Protein AF-A0A139Q8N7-F1 (afdb_monomer_lite)

Secondary structure (DSSP, 8-state):
------HHHHHHHH---HHHHHHHHTTSSPPPHHHHHHHHHHHTS-GGG--

Sequence (51 aa):
MAQKLGLRELAKRTLIDYTTLSRIENDLKTVTLSQAVVIAKALGCRVEDML

Foldseek 3Di:
DFPPDDLVNLCVQLVPDSVRSVCVVVVVDDDDPSSLCSSCVSRVHDSVVVD

Radius of gyration: 9.96 Å; chains: 1; bounding box: 27×22×18 Å

Organism: Streptococcus mitis (NCBI:txid28037)

pLDDT: mean 79.51, std 10.5, range [37.38, 87.44]

Structure (mmCIF, N/CA/C/O backbone):
data_AF-A0A139Q8N7-F1
#
_entry.id   AF-A0A139Q8N7-F1
#
loop_
_atom_site.group_PDB
_atom_site.id
_atom_site.type_symbol
_atom_site.label_atom_id
_atom_site.label_alt_id
_atom_site.label_comp_id
_atom_site.label_asym_id
_atom_site.label_entity_id
_atom_site.label_seq_id
_atom_site.pdbx_PDB_ins_code
_atom_site.Cartn_x
_atom_site.Cartn_y
_atom_site.Cartn_z
_atom_site.occupancy
_atom_site.B_iso_or_equiv
_atom_site.auth_seq_id
_atom_site.auth_comp_id
_atom_site.auth_asym_id
_atom_site.auth_atom_id
_atom_site.pdbx_PDB_model_num
ATOM 1 N N . MET A 1 1 ? -18.737 -2.623 -8.745 1.00 37.38 1 MET A N 1
ATOM 2 C CA . MET A 1 1 ? -18.084 -1.376 -9.204 1.00 37.38 1 MET A CA 1
ATOM 3 C C . MET A 1 1 ? -16.765 -1.241 -8.463 1.00 37.38 1 MET A C 1
ATOM 5 O O . MET A 1 1 ? -16.798 -1.074 -7.251 1.00 37.38 1 MET A O 1
ATOM 9 N N . ALA A 1 2 ? -15.626 -1.373 -9.147 1.00 45.72 2 ALA A N 1
ATOM 10 C CA . ALA A 1 2 ? -14.326 -1.102 -8.538 1.00 45.72 2 ALA A CA 1
ATOM 11 C C . ALA A 1 2 ? -14.233 0.406 -8.269 1.00 45.72 2 ALA A C 1
ATOM 13 O O . ALA A 1 2 ? -14.236 1.209 -9.204 1.00 45.72 2 ALA A O 1
ATOM 14 N N . GLN A 1 3 ? -14.239 0.808 -6.997 1.00 53.53 3 GLN A N 1
ATOM 15 C CA . GLN A 1 3 ? -13.978 2.198 -6.637 1.00 53.53 3 GLN A CA 1
ATOM 16 C C . GLN A 1 3 ? -12.545 2.513 -7.072 1.00 53.53 3 GLN A C 1
ATOM 18 O O . GLN A 1 3 ? -11.607 1.900 -6.566 1.00 53.53 3 GLN A O 1
ATOM 23 N N . LYS A 1 4 ? -12.366 3.450 -8.010 1.00 57.56 4 LYS A N 1
ATOM 24 C CA . LYS A 1 4 ? -11.042 3.993 -8.335 1.00 57.56 4 LYS A CA 1
ATOM 25 C C . LYS A 1 4 ? -10.553 4.807 -7.136 1.00 57.56 4 LYS A C 1
ATOM 27 O O . LYS A 1 4 ? -10.720 6.022 -7.090 1.00 57.56 4 LYS A O 1
ATOM 32 N N . LEU A 1 5 ? -9.997 4.131 -6.133 1.00 68.38 5 LEU A N 1
ATOM 33 C CA . LEU A 1 5 ? -9.216 4.794 -5.100 1.00 68.38 5 LEU A CA 1
ATOM 34 C C . LEU A 1 5 ? -7.952 5.345 -5.754 1.00 68.38 5 LEU A C 1
ATOM 36 O O . LEU A 1 5 ? -7.164 4.594 -6.320 1.00 68.38 5 LEU A O 1
ATOM 40 N N . GLY A 1 6 ? -7.750 6.658 -5.661 1.00 80.75 6 GLY A N 1
ATOM 41 C CA . GLY A 1 6 ? -6.476 7.254 -6.043 1.00 80.75 6 GLY A CA 1
ATOM 42 C C . GLY A 1 6 ? -5.350 6.761 -5.131 1.00 80.75 6 GLY A C 1
ATOM 43 O O . GLY A 1 6 ? -5.571 6.517 -3.942 1.00 80.75 6 GLY A O 1
ATOM 44 N N . LEU A 1 7 ? -4.127 6.681 -5.662 1.00 82.00 7 LEU A N 1
ATOM 45 C CA . LEU A 1 7 ? -2.929 6.219 -4.942 1.00 82.00 7 LEU A CA 1
ATOM 46 C C . LEU A 1 7 ? -2.728 6.901 -3.580 1.00 82.00 7 LEU A C 1
ATOM 48 O O . LEU A 1 7 ? -2.303 6.263 -2.623 1.00 82.00 7 LEU A O 1
ATOM 52 N N . ARG A 1 8 ? -3.069 8.193 -3.462 1.00 83.44 8 ARG A N 1
ATOM 53 C CA . ARG A 1 8 ? -2.996 8.934 -2.189 1.00 83.44 8 ARG A CA 1
ATOM 54 C C . ARG A 1 8 ? -3.942 8.385 -1.128 1.00 83.44 8 ARG A C 1
ATOM 56 O O . ARG A 1 8 ? -3.574 8.312 0.038 1.00 83.44 8 ARG A O 1
ATOM 63 N N . GLU A 1 9 ? -5.155 8.018 -1.517 1.00 85.94 9 GLU A N 1
ATOM 64 C CA . GLU A 1 9 ? -6.147 7.494 -0.581 1.00 85.94 9 GLU A CA 1
ATOM 65 C C . GLU A 1 9 ? -5.85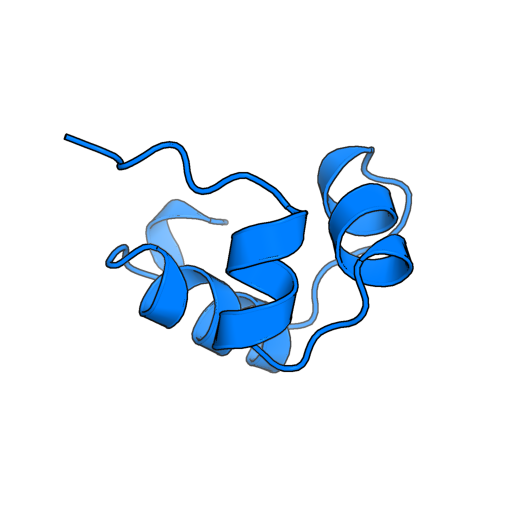4 6.037 -0.230 1.00 85.94 9 GLU A C 1
ATOM 67 O O . GLU A 1 9 ? -6.005 5.615 0.917 1.00 85.94 9 GLU A O 1
ATOM 72 N N . LEU A 1 10 ? -5.333 5.294 -1.206 1.00 84.19 10 LEU A N 1
ATOM 73 C CA . LEU A 1 10 ? -4.802 3.960 -0.997 1.00 84.19 10 LEU A CA 1
ATOM 74 C C . LEU A 1 10 ? -3.636 3.985 0.006 1.00 84.19 10 LEU A C 1
ATOM 76 O O . LEU A 1 10 ? -3.631 3.190 0.942 1.00 84.19 10 LEU A O 1
ATOM 80 N N . ALA A 1 11 ? -2.713 4.946 -0.107 1.00 86.50 11 ALA A N 1
ATOM 81 C CA . ALA A 1 11 ? -1.594 5.114 0.822 1.00 86.50 11 ALA A CA 1
ATOM 82 C C . ALA A 1 11 ? -2.067 5.332 2.266 1.00 86.50 11 ALA A C 1
ATOM 84 O O . ALA A 1 11 ? -1.603 4.659 3.187 1.00 86.50 11 ALA A O 1
ATOM 85 N N . LYS A 1 12 ? -3.063 6.208 2.468 1.00 85.06 12 LYS A N 1
ATOM 86 C CA . LYS A 1 12 ? -3.633 6.459 3.803 1.00 85.06 12 LYS A CA 1
ATOM 87 C C . LYS A 1 12 ? -4.298 5.226 4.410 1.00 85.06 12 LYS A C 1
ATOM 89 O O . LYS A 1 12 ? -4.223 5.032 5.617 1.00 85.06 12 LYS A O 1
ATOM 94 N N . ARG A 1 13 ? -4.961 4.402 3.593 1.00 84.06 13 ARG A N 1
ATOM 95 C CA . ARG A 1 13 ? -5.676 3.202 4.063 1.00 84.06 13 ARG A CA 1
ATOM 96 C C . ARG A 1 13 ? -4.769 2.000 4.294 1.00 84.06 13 ARG A C 1
ATOM 98 O O . ARG A 1 13 ? -5.052 1.185 5.163 1.00 84.06 13 ARG A O 1
ATOM 105 N N . THR A 1 14 ? -3.719 1.872 3.492 1.00 82.44 14 THR A N 1
ATOM 106 C CA . THR A 1 14 ? -2.835 0.699 3.485 1.00 82.44 14 THR A CA 1
ATOM 107 C C . THR A 1 14 ? -1.571 0.896 4.319 1.00 82.44 14 THR A C 1
ATOM 109 O O . THR A 1 14 ? -0.858 -0.076 4.547 1.00 82.44 14 THR A O 1
ATOM 112 N N . LEU A 1 15 ? -1.281 2.130 4.762 1.00 83.38 15 LEU A N 1
ATOM 113 C CA . LEU A 1 15 ? 0.008 2.532 5.349 1.00 83.38 15 LEU A CA 1
ATOM 114 C C . LEU A 1 15 ? 1.204 2.270 4.413 1.00 83.38 15 LEU A C 1
ATOM 116 O O . LEU A 1 15 ? 2.355 2.277 4.847 1.00 83.38 15 LEU A O 1
ATOM 120 N N . ILE A 1 16 ? 0.947 2.043 3.122 1.00 84.44 16 ILE A N 1
ATOM 121 C CA . ILE A 1 16 ? 1.983 1.900 2.104 1.00 84.44 16 ILE A CA 1
ATOM 122 C C . ILE A 1 16 ? 2.293 3.289 1.561 1.00 84.44 16 ILE A C 1
ATOM 124 O O . ILE A 1 16 ? 1.394 4.043 1.194 1.00 84.44 16 ILE A O 1
ATOM 128 N N . ASP A 1 17 ? 3.579 3.621 1.486 1.00 87.06 17 ASP A N 1
ATOM 129 C CA . ASP A 1 17 ? 4.012 4.909 0.960 1.00 87.06 17 ASP A CA 1
ATOM 130 C C . ASP A 1 17 ? 3.528 5.128 -0.483 1.00 87.06 17 ASP A C 1
ATOM 132 O O . ASP A 1 17 ? 3.580 4.218 -1.319 1.00 87.06 17 ASP A O 1
ATOM 136 N N . TYR A 1 18 ? 3.120 6.361 -0.790 1.00 85.56 18 TYR A N 1
ATOM 137 C CA . TYR A 1 18 ? 2.676 6.758 -2.128 1.00 85.56 18 TYR A CA 1
ATOM 138 C C . TYR A 1 18 ? 3.708 6.400 -3.205 1.00 85.56 18 TYR A C 1
ATOM 140 O O . TYR A 1 18 ? 3.341 5.913 -4.271 1.00 85.56 18 TYR A O 1
ATOM 148 N N . THR A 1 19 ? 5.000 6.577 -2.922 1.00 86.25 19 THR A N 1
ATOM 149 C CA . THR A 1 19 ? 6.089 6.244 -3.849 1.00 86.25 19 THR A CA 1
ATOM 150 C C . THR A 1 19 ? 6.140 4.747 -4.119 1.00 86.25 19 THR A C 1
ATOM 152 O O . THR A 1 19 ? 6.410 4.324 -5.239 1.00 86.25 19 THR A O 1
ATOM 155 N N . THR A 1 20 ? 5.864 3.923 -3.105 1.00 84.75 20 THR A N 1
ATOM 156 C CA . THR A 1 20 ? 5.809 2.466 -3.271 1.00 84.75 20 THR A CA 1
ATOM 157 C C . THR A 1 20 ? 4.608 2.062 -4.114 1.00 84.75 20 THR A C 1
ATOM 159 O O . THR A 1 20 ? 4.774 1.264 -5.030 1.00 84.75 20 THR A O 1
ATOM 162 N N . LEU A 1 21 ? 3.432 2.639 -3.863 1.00 84.44 21 LEU A N 1
ATOM 163 C CA . LEU A 1 21 ? 2.232 2.370 -4.658 1.00 84.44 21 LEU A CA 1
ATOM 164 C C . LEU A 1 21 ? 2.378 2.847 -6.105 1.00 84.44 21 LEU A C 1
ATOM 166 O O . LEU A 1 21 ? 2.044 2.108 -7.019 1.00 84.44 21 LEU A O 1
ATOM 170 N N . SER A 1 22 ? 2.948 4.033 -6.321 1.00 86.75 22 SER A N 1
ATOM 171 C CA . SER A 1 22 ? 3.251 4.556 -7.656 1.00 86.75 22 SER A CA 1
ATOM 172 C C . SER A 1 22 ? 4.252 3.665 -8.396 1.00 86.75 22 SER A C 1
ATOM 174 O O . SER A 1 22 ? 4.063 3.388 -9.574 1.00 86.75 22 SER A O 1
ATOM 176 N N . ARG A 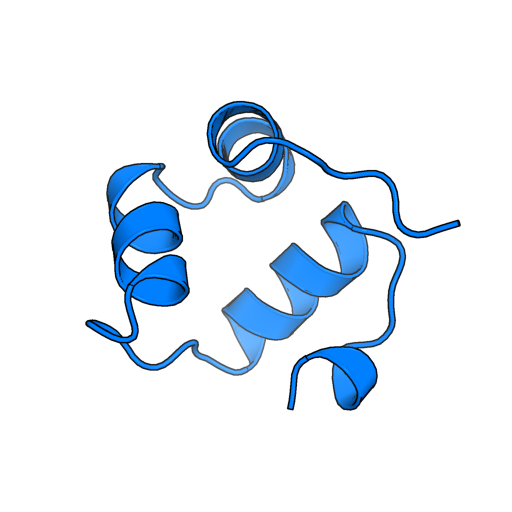1 23 ? 5.278 3.138 -7.714 1.00 86.88 23 ARG A N 1
ATOM 177 C CA . ARG A 1 23 ? 6.204 2.163 -8.315 1.00 86.88 23 ARG A CA 1
ATOM 178 C C . ARG A 1 23 ? 5.527 0.839 -8.666 1.00 86.88 23 ARG A C 1
ATOM 180 O O . ARG A 1 23 ? 5.884 0.269 -9.684 1.00 86.88 23 ARG A O 1
ATOM 187 N N . ILE A 1 24 ? 4.586 0.365 -7.848 1.00 83.31 24 ILE A N 1
ATOM 188 C CA . ILE A 1 24 ? 3.796 -0.841 -8.147 1.00 83.31 24 ILE A CA 1
ATOM 189 C C . ILE A 1 24 ? 2.888 -0.590 -9.361 1.00 83.31 24 ILE A C 1
ATOM 191 O O . ILE A 1 24 ? 2.858 -1.411 -10.263 1.00 83.31 24 ILE A O 1
ATOM 195 N N . GLU A 1 25 ? 2.210 0.561 -9.423 1.00 83.50 25 GLU A N 1
ATOM 196 C CA . GLU A 1 25 ? 1.339 0.941 -10.551 1.00 83.50 25 GLU A CA 1
ATOM 197 C C . GLU A 1 25 ? 2.107 1.098 -11.873 1.00 83.50 25 GLU A C 1
ATOM 199 O O . GLU A 1 25 ? 1.562 0.832 -12.935 1.00 83.50 25 GLU A O 1
ATOM 204 N N . ASN A 1 26 ? 3.374 1.518 -11.815 1.00 84.00 26 ASN A N 1
ATOM 205 C CA . ASN A 1 26 ? 4.240 1.662 -12.990 1.00 84.00 26 ASN A CA 1
ATOM 206 C C . ASN A 1 26 ? 5.047 0.384 -13.306 1.00 84.00 26 ASN A C 1
ATOM 208 O O . ASN A 1 26 ? 6.020 0.467 -14.053 1.00 84.00 26 ASN A O 1
ATOM 212 N N . ASP A 1 27 ? 4.720 -0.765 -12.697 1.00 75.75 27 ASP A N 1
ATOM 213 C CA . ASP A 1 27 ? 5.444 -2.044 -12.846 1.00 75.75 27 ASP A CA 1
ATOM 214 C C . ASP A 1 27 ? 6.947 -1.986 -12.482 1.00 75.75 27 ASP A C 1
ATOM 216 O O . ASP A 1 27 ? 7.731 -2.893 -12.759 1.00 75.75 27 ASP A O 1
ATOM 220 N N . LEU A 1 28 ? 7.377 -0.934 -11.779 1.00 73.81 28 LEU A N 1
ATOM 221 C CA . LEU A 1 28 ? 8.767 -0.720 -11.354 1.00 73.81 28 LEU A CA 1
ATOM 222 C C . LEU A 1 28 ? 9.133 -1.516 -10.096 1.00 73.81 28 LEU A C 1
ATOM 224 O O . LEU A 1 28 ? 10.286 -1.496 -9.655 1.00 73.81 28 LEU A O 1
ATOM 228 N N . LYS A 1 29 ? 8.152 -2.155 -9.453 1.00 77.94 29 LYS A N 1
ATOM 229 C CA . LYS A 1 29 ? 8.349 -2.934 -8.233 1.00 77.94 29 LYS A CA 1
ATOM 230 C C . LYS A 1 29 ? 7.315 -4.045 -8.125 1.00 77.94 29 LYS A C 1
ATOM 232 O O . LYS A 1 29 ? 6.121 -3.776 -8.066 1.00 77.94 29 LYS A O 1
ATOM 237 N N . THR A 1 30 ? 7.791 -5.277 -7.976 1.00 76.94 30 THR A N 1
ATOM 238 C CA . THR A 1 30 ? 6.939 -6.428 -7.672 1.00 76.94 30 THR A CA 1
ATOM 239 C C . THR A 1 30 ? 6.279 -6.249 -6.306 1.00 76.94 30 THR A C 1
ATOM 241 O O . THR A 1 30 ? 6.948 -5.964 -5.305 1.00 76.94 30 THR A O 1
ATOM 244 N N . VAL A 1 31 ? 4.958 -6.406 -6.262 1.00 81.06 31 VAL A N 1
ATOM 245 C CA . VAL A 1 31 ? 4.189 -6.364 -5.019 1.00 81.06 31 VAL A CA 1
ATOM 246 C C . VAL A 1 31 ? 4.433 -7.644 -4.217 1.00 81.06 31 VAL A C 1
ATOM 248 O O . VAL A 1 31 ? 4.425 -8.749 -4.753 1.00 81.06 31 VAL A O 1
ATOM 251 N N . THR A 1 32 ? 4.673 -7.509 -2.915 1.00 84.12 32 THR A N 1
ATOM 252 C CA . THR A 1 32 ? 4.745 -8.681 -2.026 1.00 84.12 32 THR A CA 1
ATOM 253 C C . THR A 1 32 ? 3.342 -9.184 -1.691 1.00 84.12 32 THR A C 1
ATOM 255 O O . THR A 1 32 ? 2.404 -8.390 -1.636 1.00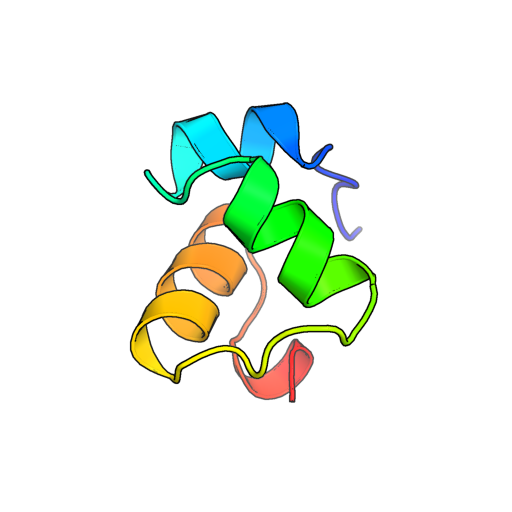 84.12 32 THR A O 1
ATOM 258 N N . LEU A 1 33 ? 3.188 -10.479 -1.392 1.00 82.38 33 LEU A N 1
ATOM 259 C CA . LEU A 1 33 ? 1.881 -11.065 -1.057 1.00 82.38 33 LEU A CA 1
ATOM 260 C C . LEU A 1 33 ? 1.192 -10.312 0.097 1.00 82.38 33 LEU A C 1
ATOM 262 O O . LEU A 1 33 ? 0.011 -9.991 0.020 1.00 82.38 33 LEU A O 1
ATOM 266 N N . SER A 1 34 ? 1.951 -9.939 1.132 1.00 84.75 34 SER A N 1
ATOM 267 C CA . SER A 1 34 ? 1.445 -9.144 2.257 1.00 84.75 34 SER A CA 1
ATOM 268 C C . SER A 1 34 ? 0.927 -7.771 1.821 1.00 84.75 34 SER A C 1
ATOM 270 O O . SER A 1 34 ? -0.113 -7.325 2.299 1.00 84.75 34 SER A O 1
ATOM 272 N N . GLN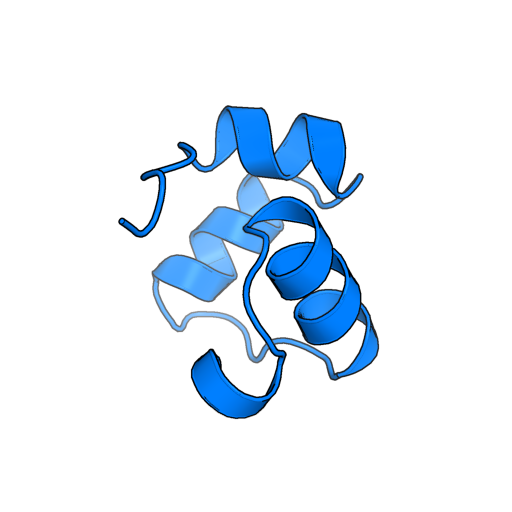 A 1 35 ? 1.615 -7.099 0.893 1.00 82.44 35 GLN A N 1
ATOM 273 C CA . GLN A 1 35 ? 1.164 -5.813 0.352 1.00 82.44 35 GLN A CA 1
ATOM 274 C C . GLN A 1 35 ? -0.063 -5.977 -0.542 1.00 82.44 35 GLN A C 1
ATOM 276 O O . GLN A 1 35 ? -0.988 -5.178 -0.432 1.00 82.44 35 GLN A O 1
ATOM 281 N N . ALA A 1 36 ? -0.110 -7.027 -1.363 1.00 84.19 36 ALA A N 1
ATOM 282 C CA . ALA A 1 36 ? -1.266 -7.339 -2.195 1.00 84.19 36 ALA A CA 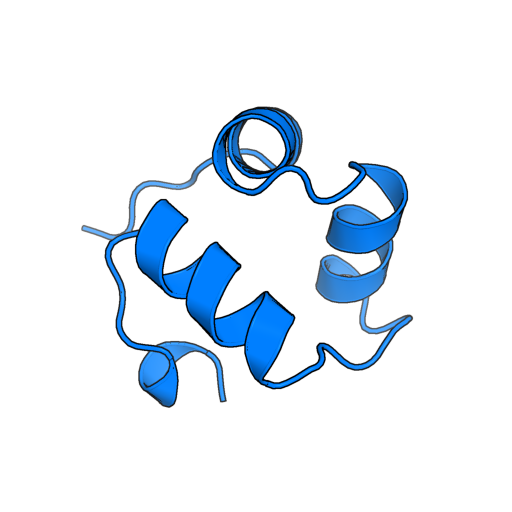1
ATOM 283 C C . ALA A 1 36 ? -2.516 -7.587 -1.334 1.00 84.19 36 ALA A C 1
ATOM 285 O O . ALA A 1 36 ? -3.564 -7.016 -1.611 1.00 84.19 36 ALA A O 1
ATOM 286 N N . VAL A 1 37 ? -2.395 -8.327 -0.224 1.00 86.62 37 VAL A N 1
ATOM 287 C CA . VAL A 1 37 ? -3.485 -8.533 0.754 1.00 86.62 37 VAL A CA 1
ATOM 288 C C . VAL A 1 37 ? -3.999 -7.213 1.321 1.00 86.62 37 VAL A C 1
ATOM 290 O O . VAL A 1 37 ? -5.209 -6.989 1.385 1.00 86.62 37 VAL A O 1
ATOM 293 N N . VAL A 1 38 ? -3.094 -6.326 1.728 1.00 87.44 38 VAL A N 1
ATOM 294 C CA . VAL A 1 38 ? -3.466 -5.035 2.318 1.00 87.44 38 VAL A CA 1
ATOM 295 C C . VAL A 1 38 ? -4.123 -4.121 1.277 1.00 87.44 38 VAL A C 1
ATOM 297 O O . VAL A 1 38 ? -5.139 -3.490 1.576 1.00 87.44 38 VAL A O 1
ATOM 300 N N . ILE A 1 39 ? -3.594 -4.080 0.051 1.00 84.62 39 ILE A N 1
ATOM 301 C CA . ILE A 1 39 ? -4.152 -3.285 -1.049 1.00 84.62 39 ILE A CA 1
ATOM 302 C C . ILE A 1 39 ? -5.524 -3.824 -1.464 1.00 84.62 39 ILE A C 1
ATOM 304 O O . ILE A 1 39 ? -6.476 -3.048 -1.529 1.00 84.62 39 ILE A O 1
ATOM 308 N N . ALA A 1 40 ? -5.661 -5.137 -1.658 1.00 85.62 40 ALA A N 1
ATOM 309 C CA . ALA A 1 40 ? -6.923 -5.774 -2.023 1.00 85.62 40 ALA A CA 1
ATOM 310 C C . ALA A 1 40 ? -8.012 -5.490 -0.980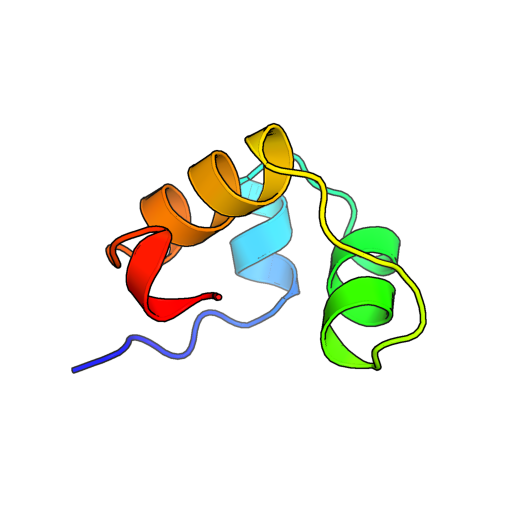 1.00 85.62 40 ALA A C 1
ATOM 312 O O . ALA A 1 40 ? -9.113 -5.050 -1.312 1.00 85.62 40 ALA A O 1
ATOM 313 N N . LYS A 1 41 ? -7.669 -5.609 0.311 1.00 85.88 41 LYS A N 1
ATOM 314 C CA . LYS A 1 41 ? -8.571 -5.266 1.417 1.00 85.88 41 LYS A CA 1
ATOM 315 C C . LYS A 1 41 ? -8.980 -3.789 1.401 1.00 85.88 41 LYS A C 1
ATOM 317 O O . LYS A 1 41 ? -10.138 -3.482 1.676 1.00 85.88 41 LYS A O 1
ATOM 322 N N . ALA A 1 42 ? -8.064 -2.877 1.071 1.00 84.19 42 ALA A N 1
ATOM 323 C CA . ALA A 1 42 ? -8.362 -1.446 0.975 1.00 84.19 42 ALA A CA 1
ATOM 324 C C . ALA A 1 42 ? -9.226 -1.082 -0.247 1.00 84.19 42 ALA A C 1
ATOM 326 O O . ALA A 1 42 ? -10.010 -0.129 -0.174 1.00 84.19 42 ALA A O 1
ATOM 327 N N . LEU A 1 43 ? -9.093 -1.838 -1.340 1.00 81.62 43 LEU A N 1
ATOM 328 C CA . LEU A 1 43 ? -9.896 -1.729 -2.563 1.00 81.62 43 LEU A CA 1
ATOM 329 C C . LEU A 1 43 ? -11.247 -2.451 -2.460 1.00 81.62 43 LEU A C 1
ATOM 331 O O . LEU A 1 43 ? -12.150 -2.178 -3.250 1.00 81.62 43 LEU A O 1
ATOM 335 N N . GLY A 1 44 ? -11.402 -3.344 -1.480 1.00 82.94 44 GLY A N 1
ATOM 336 C CA . GLY A 1 44 ? -12.579 -4.197 -1.343 1.00 82.94 44 GLY A CA 1
ATOM 337 C C . GLY A 1 44 ? -12.647 -5.302 -2.402 1.00 82.94 44 GLY A C 1
ATOM 338 O O . GLY A 1 44 ? -13.742 -5.766 -2.714 1.00 82.94 44 GLY A O 1
ATOM 339 N N . CYS A 1 45 ? -11.506 -5.702 -2.966 1.00 82.88 45 CYS A N 1
ATOM 340 C CA . CYS A 1 45 ? -11.386 -6.822 -3.899 1.00 82.88 45 CYS A CA 1
ATOM 341 C C . CYS A 1 45 ? -10.655 -8.008 -3.253 1.00 82.88 45 CYS A C 1
ATOM 343 O O . CYS A 1 45 ? -10.135 -7.907 -2.135 1.00 82.88 45 CYS A O 1
ATOM 345 N N . ARG A 1 46 ? -10.644 -9.157 -3.937 1.00 81.38 46 ARG A N 1
ATOM 346 C CA . ARG A 1 46 ? -9.832 -10.301 -3.517 1.00 81.38 46 ARG A CA 1
ATOM 347 C C . ARG A 1 46 ? -8.421 -10.133 -4.069 1.00 81.38 46 ARG A C 1
ATOM 349 O O . ARG A 1 46 ? -8.216 -9.509 -5.101 1.00 81.38 46 ARG A O 1
ATOM 356 N N . VAL A 1 47 ? -7.439 -10.707 -3.379 1.00 82.06 47 VAL A N 1
ATOM 357 C CA . VAL A 1 47 ? -6.038 -10.713 -3.846 1.00 82.06 47 VAL A CA 1
ATOM 358 C C . VAL A 1 47 ? -5.899 -11.448 -5.176 1.00 82.06 47 VAL A C 1
ATOM 360 O O . VAL A 1 47 ? -5.066 -11.080 -5.989 1.00 82.06 47 VAL A O 1
ATOM 363 N N . GLU A 1 48 ? -6.748 -12.449 -5.405 1.00 82.38 48 GLU A N 1
ATOM 364 C CA . GLU A 1 48 ? -6.836 -13.192 -6.664 1.00 82.38 48 GLU A CA 1
ATOM 365 C C . GLU A 1 48 ? -7.227 -12.299 -7.852 1.00 82.38 48 GLU A C 1
ATOM 367 O O . GLU A 1 48 ? -6.841 -12.602 -8.968 1.00 82.38 48 GLU A O 1
ATOM 372 N N . ASP A 1 49 ? -7.933 -11.183 -7.620 1.00 75.81 49 ASP A N 1
ATOM 373 C CA . ASP A 1 49 ? -8.241 -10.192 -8.663 1.00 75.81 49 ASP A CA 1
ATOM 374 C C . ASP A 1 49 ? -7.047 -9.255 -8.966 1.00 75.81 49 ASP A C 1
ATOM 376 O O . ASP A 1 49 ? -7.145 -8.405 -9.850 1.00 75.81 49 ASP A O 1
ATOM 380 N N . MET A 1 50 ? -5.951 -9.340 -8.195 1.00 67.88 50 MET A N 1
ATOM 381 C CA . MET A 1 50 ? -4.736 -8.523 -8.357 1.00 67.88 50 MET A CA 1
ATOM 382 C C . MET A 1 50 ? -3.540 -9.293 -8.943 1.00 67.88 50 MET A C 1
ATOM 384 O O . MET A 1 50 ? -2.517 -8.661 -9.213 1.00 67.88 50 MET A O 1
ATOM 388 N N . LEU A 1 51 ? -3.639 -10.622 -9.068 1.00 63.16 51 LEU A N 1
ATOM 389 C CA . LEU A 1 51 ? -2.637 -11.504 -9.684 1.00 63.16 51 LEU A CA 1
ATOM 390 C C . LEU A 1 51 ? -2.936 -11.692 -11.174 1.00 63.16 51 LEU A C 1
ATOM 392 O O . LEU A 1 51 ? -1.952 -11.780 -11.938 1.00 63.16 51 LEU A O 1
#

InterPro domains:
  IPR001387 Cro/C1-type, helix-turn-helix domain [PF13443] (7-51)
  IPR001387 Cro/C1-type, helix-turn-helix domain [PS50943] (2-50)
  IPR001387 Cro/C1-type, helix-turn-helix domain [cd00093] (2-49)
  IPR010982 Lambda repressor-like, DNA-binding domain superfamily [G3DSA:1.10.260.40] (1-51)
  IPR010982 Lambda repressor-like, DNA-binding domain superfamily [SSF47413] (3-50)